Protein AF-A0A0X3WNR4-F1 (afdb_monomer_lite)

Secondary structure (DSSP, 8-state):
-----EEEEETTTSHHHHHHHHHHHHTT-EEEEE-----GGG--HHHHHHHHHSS--------HHHHHHHHHTTT--HHHHHHHHHHHHHHHTTTT-----HHHHHHSSPPPPHHHHHHHHHHHTTPPPP----PPPPP-PPPP-PPPPPPP--

Structure (mmCIF, N/CA/C/O backbone):
data_AF-A0A0X3WNR4-F1
#
_entry.id   AF-A0A0X3WNR4-F1
#
loop_
_atom_site.group_PDB
_atom_site.id
_atom_site.type_symbol
_atom_site.label_atom_id
_atom_site.label_alt_id
_atom_site.label_comp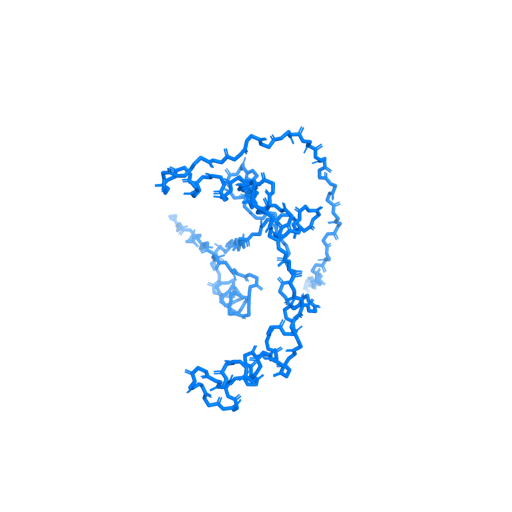_id
_atom_site.label_asym_id
_atom_site.label_entity_id
_atom_site.label_seq_id
_atom_site.pdbx_PDB_ins_code
_atom_site.Cartn_x
_atom_site.Cartn_y
_atom_site.Cartn_z
_atom_site.occupancy
_atom_site.B_iso_or_equiv
_atom_site.auth_seq_id
_atom_site.auth_comp_id
_atom_site.auth_asym_id
_atom_site.auth_atom_id
_atom_site.pdbx_PDB_model_num
ATOM 1 N N . MET A 1 1 ? -38.447 -8.996 17.406 1.00 37.94 1 MET A N 1
ATOM 2 C CA . MET A 1 1 ? -37.490 -7.882 17.219 1.00 37.94 1 MET A CA 1
ATOM 3 C C . MET A 1 1 ? -36.439 -8.343 16.220 1.00 37.94 1 MET A C 1
ATOM 5 O O . MET A 1 1 ? -35.692 -9.253 16.547 1.00 37.94 1 MET A O 1
ATOM 9 N N . SER A 1 2 ? -36.451 -7.822 14.988 1.00 43.12 2 SER A N 1
ATOM 10 C CA . SER A 1 2 ? -35.485 -8.219 13.952 1.00 43.12 2 SER A CA 1
ATOM 11 C C . SER A 1 2 ? -34.132 -7.580 14.262 1.00 43.12 2 SER A C 1
ATOM 13 O O . SER A 1 2 ? -34.012 -6.355 14.296 1.00 43.12 2 SER A O 1
ATOM 15 N N . THR A 1 3 ? -33.124 -8.391 14.565 1.00 46.16 3 THR A N 1
ATOM 16 C CA . THR A 1 3 ? -31.744 -7.935 14.721 1.00 46.16 3 THR A CA 1
ATOM 17 C C . THR A 1 3 ? -31.243 -7.480 13.357 1.00 46.16 3 THR A C 1
ATOM 19 O O . THR A 1 3 ? -30.861 -8.300 12.528 1.00 46.16 3 THR A O 1
ATOM 22 N N . ALA A 1 4 ? -31.255 -6.168 13.107 1.00 57.47 4 ALA A N 1
ATOM 23 C CA . ALA A 1 4 ? -30.674 -5.593 11.900 1.00 57.47 4 ALA A CA 1
ATOM 24 C C . ALA A 1 4 ? -29.223 -6.077 11.763 1.00 57.47 4 ALA A C 1
ATOM 26 O O . ALA A 1 4 ? -28.351 -5.703 12.555 1.00 57.47 4 ALA A O 1
ATOM 27 N N . THR A 1 5 ? -28.978 -6.960 10.794 1.00 70.56 5 THR A N 1
ATOM 28 C CA . THR A 1 5 ? -27.662 -7.540 10.540 1.00 70.56 5 THR A CA 1
ATOM 29 C C . THR A 1 5 ? -26.689 -6.409 10.223 1.00 70.56 5 THR A C 1
ATOM 31 O O . THR A 1 5 ? -26.823 -5.726 9.205 1.00 70.56 5 THR A O 1
ATOM 34 N N . ARG A 1 6 ? -25.727 -6.177 11.124 1.00 79.50 6 ARG A N 1
ATOM 35 C CA . ARG A 1 6 ? -24.659 -5.197 10.911 1.00 79.50 6 ARG A CA 1
ATOM 36 C C . ARG A 1 6 ? -23.524 -5.853 10.144 1.00 79.50 6 ARG A C 1
ATOM 38 O O . ARG A 1 6 ? -22.961 -6.838 10.612 1.00 79.50 6 ARG A O 1
ATOM 45 N N . VAL A 1 7 ? -23.174 -5.287 8.995 1.00 80.50 7 VAL A N 1
ATOM 46 C CA . VAL A 1 7 ? -22.136 -5.815 8.104 1.00 80.50 7 VAL A CA 1
ATOM 47 C C . VAL A 1 7 ? -20.911 -4.905 8.158 1.00 80.50 7 VAL A C 1
ATOM 49 O O . VAL A 1 7 ? -21.003 -3.722 7.836 1.00 80.50 7 VAL A O 1
ATOM 52 N N . LEU A 1 8 ? -19.758 -5.444 8.564 1.00 78.94 8 LEU A N 1
ATOM 53 C CA . LEU A 1 8 ? -18.469 -4.756 8.464 1.00 78.94 8 LEU A CA 1
ATOM 54 C C . LEU A 1 8 ? -17.819 -5.096 7.119 1.00 78.94 8 LEU A C 1
ATOM 56 O O . LEU A 1 8 ? -17.477 -6.247 6.867 1.00 78.94 8 LEU A O 1
ATOM 60 N N . VAL A 1 9 ? -17.605 -4.090 6.279 1.00 77.69 9 VAL A N 1
ATOM 61 C CA . VAL A 1 9 ? -16.875 -4.214 5.017 1.00 77.69 9 VAL A CA 1
ATOM 62 C C . VAL A 1 9 ? -15.450 -3.724 5.235 1.00 77.69 9 VAL A C 1
ATOM 64 O O . VAL A 1 9 ? -15.210 -2.525 5.383 1.00 77.69 9 VAL A O 1
ATOM 67 N N . THR A 1 10 ? -14.489 -4.644 5.251 1.00 74.44 10 THR A N 1
ATOM 68 C CA . THR A 1 10 ? -13.062 -4.307 5.267 1.00 74.44 10 THR A CA 1
ATOM 69 C C . THR A 1 10 ? -12.596 -3.972 3.844 1.00 74.44 10 THR A C 1
ATOM 71 O O . THR A 1 10 ? -12.982 -4.621 2.878 1.00 74.44 10 THR A O 1
ATOM 74 N N . GLY A 1 11 ? -11.828 -2.893 3.681 1.00 67.44 11 GLY A N 1
ATOM 75 C CA . GLY A 1 11 ? -11.502 -2.324 2.370 1.00 67.44 11 GLY A CA 1
ATOM 76 C C . GLY A 1 11 ? -12.698 -1.697 1.642 1.00 67.44 11 GLY A C 1
ATOM 77 O O . GLY A 1 11 ? -12.649 -1.548 0.423 1.00 67.44 11 GLY A O 1
ATOM 78 N N . GLY A 1 12 ? -13.776 -1.321 2.346 1.00 70.12 12 GLY A N 1
ATOM 79 C CA . GLY A 1 12 ? -15.009 -0.806 1.724 1.00 70.12 12 GLY A CA 1
ATOM 80 C C . GLY A 1 12 ? -14.859 0.527 0.975 1.00 70.12 12 GLY A C 1
ATOM 81 O O . GLY A 1 12 ? -15.767 0.921 0.249 1.00 70.12 12 GLY A O 1
ATOM 82 N N . THR A 1 13 ? -13.716 1.206 1.099 1.00 65.50 13 THR A N 1
ATOM 83 C CA . THR A 1 13 ? -13.370 2.376 0.281 1.00 65.50 13 THR A CA 1
ATOM 84 C C . THR A 1 13 ? -12.712 1.999 -1.050 1.00 65.50 13 THR A C 1
ATOM 86 O O . THR A 1 13 ? -12.702 2.824 -1.954 1.00 65.50 13 THR A O 1
ATOM 89 N N . GLY A 1 14 ? -12.209 0.772 -1.228 1.00 64.19 14 GLY A N 1
ATOM 90 C CA . GLY A 1 14 ? -11.558 0.321 -2.464 1.00 64.19 14 GLY A CA 1
ATOM 91 C C . GLY A 1 14 ? -12.516 0.174 -3.655 1.00 64.19 14 GLY A C 1
ATOM 92 O O . GLY A 1 14 ? -13.733 0.308 -3.522 1.00 64.19 14 GLY A O 1
ATOM 93 N N . THR A 1 15 ? -11.980 -0.136 -4.838 1.00 55.72 15 THR A N 1
ATOM 94 C CA . THR A 1 15 ? -12.741 -0.228 -6.105 1.00 55.72 15 THR A CA 1
ATOM 95 C C . THR A 1 15 ? -13.916 -1.206 -6.017 1.00 55.72 15 THR A C 1
ATOM 97 O O . THR A 1 15 ? -15.046 -0.884 -6.393 1.00 55.72 15 THR A O 1
ATOM 100 N N . THR A 1 16 ? -13.671 -2.385 -5.444 1.00 69.31 16 THR A N 1
ATOM 101 C CA . THR A 1 16 ? -14.704 -3.402 -5.203 1.00 69.31 16 THR A CA 1
ATOM 102 C C . THR A 1 16 ? -15.514 -3.084 -3.950 1.00 69.31 16 THR A C 1
ATOM 104 O O . THR A 1 16 ? -16.745 -3.132 -3.973 1.00 69.31 16 THR A O 1
ATOM 107 N N . GLY A 1 17 ? -14.832 -2.693 -2.869 1.00 74.44 17 GLY A N 1
ATOM 108 C CA . GLY A 1 17 ? -15.445 -2.408 -1.575 1.00 74.44 17 GLY A CA 1
ATOM 109 C C . GLY A 1 17 ? -16.538 -1.341 -1.637 1.00 74.44 17 GLY A C 1
ATOM 110 O O . GLY A 1 17 ? -17.583 -1.510 -1.009 1.00 74.44 17 GLY A O 1
ATOM 111 N N . ARG A 1 18 ? -16.364 -0.301 -2.465 1.00 74.50 18 ARG A N 1
ATOM 112 C CA . ARG A 1 18 ? -17.364 0.762 -2.651 1.00 74.50 18 ARG A CA 1
ATOM 113 C C . ARG A 1 18 ? -18.653 0.229 -3.270 1.00 74.50 18 ARG A C 1
ATOM 115 O O . ARG A 1 18 ? -19.741 0.568 -2.811 1.00 74.50 18 ARG A O 1
ATOM 122 N N . ARG A 1 19 ? -18.543 -0.619 -4.298 1.00 82.69 19 ARG A N 1
ATOM 123 C CA . ARG A 1 19 ? -19.703 -1.215 -4.986 1.00 82.69 19 ARG A CA 1
ATOM 124 C C . ARG A 1 19 ? -20.444 -2.192 -4.075 1.00 82.69 19 ARG A C 1
ATOM 126 O O . ARG A 1 19 ? -21.671 -2.203 -4.061 1.00 82.69 19 ARG A O 1
ATOM 133 N N . VAL A 1 20 ? -19.701 -2.981 -3.299 1.00 82.81 20 VAL A N 1
ATOM 134 C CA . VAL A 1 20 ? -20.260 -3.907 -2.302 1.00 82.81 20 VAL A CA 1
ATOM 135 C C . VAL A 1 20 ? -20.983 -3.137 -1.197 1.00 82.81 20 VAL A C 1
ATOM 137 O O . VAL A 1 20 ? -22.134 -3.440 -0.899 1.00 82.81 20 VAL A O 1
ATOM 140 N N . THR A 1 21 ? -20.358 -2.088 -0.658 1.00 83.19 21 THR A N 1
ATOM 141 C CA . THR A 1 21 ? -20.967 -1.204 0.347 1.00 83.19 21 THR A CA 1
ATOM 142 C C . THR A 1 21 ? -22.261 -0.584 -0.175 1.00 83.19 21 THR A C 1
ATOM 144 O O . THR A 1 21 ? -23.286 -0.674 0.493 1.00 83.19 21 THR A O 1
ATOM 147 N N . ALA A 1 22 ? -22.241 -0.012 -1.384 1.00 81.75 22 ALA A N 1
ATOM 148 C CA . ALA A 1 22 ? -23.415 0.620 -1.983 1.00 81.75 22 ALA A CA 1
ATOM 149 C C . ALA A 1 22 ? -24.593 -0.357 -2.133 1.00 81.75 22 ALA A C 1
ATOM 151 O O . ALA A 1 22 ? -25.724 -0.013 -1.804 1.00 81.75 22 ALA A O 1
ATOM 152 N N . ARG A 1 23 ? -24.329 -1.597 -2.568 1.00 89.62 23 ARG A N 1
ATOM 153 C CA . ARG A 1 23 ? -25.367 -2.632 -2.701 1.00 89.62 23 ARG A CA 1
ATOM 154 C C . ARG A 1 23 ? -25.925 -3.088 -1.357 1.00 89.62 23 ARG A C 1
ATOM 156 O O . ARG A 1 23 ? -27.129 -3.265 -1.238 1.00 89.62 23 ARG A O 1
ATOM 163 N N . LEU A 1 24 ? -25.071 -3.256 -0.349 1.00 87.62 24 LEU A N 1
ATOM 164 C CA . LEU A 1 24 ? -25.506 -3.656 0.989 1.00 87.62 24 LEU A CA 1
ATOM 165 C C . LEU A 1 24 ? -26.358 -2.569 1.663 1.00 87.62 24 LEU A C 1
ATOM 167 O O . LEU A 1 24 ? -27.352 -2.893 2.307 1.00 87.62 24 LEU A O 1
ATOM 171 N N . VAL A 1 25 ? -26.009 -1.293 1.469 1.00 82.81 25 VAL A N 1
ATOM 172 C CA . VAL A 1 25 ? -26.823 -0.159 1.935 1.00 82.81 25 VAL A CA 1
ATOM 173 C C . VAL A 1 25 ? -28.166 -0.120 1.204 1.00 82.81 25 VAL A C 1
ATOM 175 O O . VAL A 1 25 ? -29.200 -0.008 1.854 1.00 82.81 25 VAL A O 1
ATOM 178 N N . ALA A 1 26 ? -28.173 -0.278 -0.125 1.00 87.00 26 ALA A N 1
ATOM 179 C CA . ALA A 1 26 ? -29.408 -0.312 -0.915 1.00 87.00 26 ALA A CA 1
ATOM 180 C C . ALA A 1 26 ? -30.339 -1.476 -0.525 1.00 87.00 26 ALA A C 1
ATOM 182 O O . ALA A 1 26 ? -31.554 -1.352 -0.623 1.00 87.00 26 ALA A O 1
ATOM 183 N N . ALA A 1 27 ? -29.779 -2.587 -0.040 1.00 85.38 27 ALA A N 1
ATOM 184 C CA . ALA A 1 27 ? -30.528 -3.728 0.483 1.00 85.38 27 ALA A CA 1
ATOM 185 C C . ALA A 1 27 ? -31.024 -3.542 1.936 1.00 85.38 27 ALA A C 1
ATOM 187 O O . ALA A 1 27 ? -31.594 -4.466 2.511 1.00 85.38 27 ALA A O 1
ATOM 188 N N . GLY A 1 28 ? -30.807 -2.373 2.551 1.00 85.31 28 GLY A N 1
ATOM 189 C CA . GLY A 1 28 ? -31.280 -2.059 3.903 1.00 85.31 28 GLY A CA 1
ATOM 190 C C . GLY A 1 28 ? -30.419 -2.631 5.034 1.00 85.31 28 GLY A C 1
ATOM 191 O O . GLY A 1 28 ? -30.844 -2.637 6.190 1.00 85.31 28 GLY A O 1
ATOM 192 N N . HIS A 1 29 ? -29.205 -3.109 4.742 1.00 85.00 29 HIS A N 1
ATOM 193 C CA . HIS A 1 29 ? -28.290 -3.569 5.783 1.00 85.00 29 HIS A CA 1
ATOM 194 C C . HIS A 1 29 ? -27.584 -2.397 6.468 1.00 85.00 29 HIS A C 1
ATOM 196 O O . HIS A 1 29 ? -27.176 -1.420 5.840 1.00 85.00 29 HIS A O 1
ATOM 202 N N . ALA A 1 30 ? -27.356 -2.529 7.773 1.00 82.44 30 ALA A N 1
ATOM 203 C CA . ALA A 1 30 ? -26.546 -1.580 8.522 1.00 82.44 30 ALA A CA 1
ATOM 204 C C . ALA A 1 30 ? -25.056 -1.833 8.229 1.00 82.44 30 ALA A C 1
ATOM 206 O O . ALA A 1 30 ? -24.430 -2.700 8.840 1.00 82.44 30 ALA A O 1
ATOM 207 N N . VAL A 1 31 ? -24.482 -1.094 7.278 1.00 81.69 31 VAL A N 1
ATOM 208 C CA . VAL A 1 31 ? -23.096 -1.291 6.827 1.00 81.69 31 VAL A CA 1
ATOM 209 C C . VAL A 1 31 ? -22.125 -0.366 7.556 1.00 81.69 31 VAL A C 1
ATOM 211 O O . VAL A 1 31 ? -22.380 0.824 7.724 1.00 81.69 31 VAL A O 1
ATOM 214 N N . ARG A 1 32 ? -20.964 -0.898 7.944 1.00 75.75 32 ARG A N 1
ATOM 215 C CA . ARG A 1 32 ? -19.804 -0.121 8.395 1.00 75.75 32 ARG A CA 1
ATOM 216 C C . ARG A 1 32 ? -18.603 -0.445 7.516 1.00 75.75 32 ARG A C 1
ATOM 218 O O . ARG A 1 32 ? -18.318 -1.612 7.288 1.00 75.75 32 ARG A O 1
ATOM 225 N N . VAL A 1 33 ? -17.886 0.567 7.041 1.00 70.94 33 VAL A N 1
ATOM 226 C CA . VAL A 1 33 ? -16.734 0.400 6.139 1.00 70.94 33 VAL A CA 1
ATOM 227 C C . VAL A 1 33 ? -15.437 0.649 6.889 1.00 70.94 33 VAL A C 1
ATOM 229 O O . VAL A 1 33 ? -15.185 1.782 7.254 1.00 70.94 33 VAL A O 1
ATOM 232 N N . ALA A 1 34 ? -14.586 -0.354 7.078 1.00 62.50 34 ALA A N 1
ATOM 233 C CA . ALA A 1 34 ? -13.238 -0.155 7.612 1.00 62.50 34 ALA A CA 1
ATOM 234 C C . ALA A 1 34 ? -12.202 -0.222 6.485 1.00 62.50 34 ALA A C 1
ATOM 236 O O . ALA A 1 34 ? -12.253 -1.137 5.671 1.00 62.50 34 ALA A O 1
ATOM 237 N N . SER A 1 35 ? -11.227 0.683 6.446 1.00 62.00 35 SER A N 1
ATOM 238 C CA . SER A 1 35 ? -10.012 0.532 5.631 1.00 62.00 35 SER A CA 1
ATOM 239 C C . SER A 1 35 ? -8.797 0.331 6.545 1.00 62.00 35 SER A C 1
ATOM 241 O O . SER A 1 35 ? -8.831 0.693 7.722 1.00 62.00 35 SER A O 1
ATOM 243 N N . ARG A 1 36 ? -7.734 -0.305 6.038 1.00 55.72 36 ARG A N 1
ATOM 244 C CA . ARG A 1 36 ? -6.448 -0.388 6.746 1.00 55.72 36 ARG A CA 1
ATOM 245 C C . ARG A 1 36 ? -5.590 0.768 6.253 1.00 55.72 36 ARG A C 1
ATOM 247 O O . ARG A 1 36 ? -5.153 0.682 5.116 1.00 55.72 36 ARG A O 1
ATOM 254 N N . HIS A 1 37 ? -5.368 1.798 7.064 1.00 59.28 37 HIS A N 1
ATOM 255 C CA . HIS A 1 37 ? -4.427 2.867 6.723 1.00 59.28 37 HIS A CA 1
ATOM 256 C C . HIS A 1 37 ? -3.610 3.289 7.948 1.00 59.28 37 HIS A C 1
ATOM 258 O O . HIS A 1 37 ? -4.195 3.502 9.015 1.00 59.28 37 HIS A O 1
ATOM 264 N N . PRO A 1 38 ? -2.280 3.375 7.811 1.00 47.31 38 PRO A N 1
ATOM 265 C CA . PRO A 1 38 ? -1.439 4.204 8.656 1.00 47.31 38 PRO A CA 1
ATOM 266 C C . PRO A 1 38 ? -1.496 5.674 8.154 1.00 47.31 38 PRO A C 1
ATOM 268 O O . PRO A 1 38 ? -2.037 5.946 7.083 1.00 47.31 38 PRO A O 1
ATOM 271 N N . ASP A 1 39 ? -1.106 6.626 8.997 1.00 45.50 39 ASP A N 1
ATOM 272 C CA . ASP A 1 39 ? -1.313 8.070 8.804 1.00 45.50 39 ASP A CA 1
ATOM 273 C C . ASP A 1 39 ? -0.380 8.641 7.708 1.00 45.50 39 ASP A C 1
ATOM 275 O O . ASP A 1 39 ? 0.841 8.551 7.866 1.00 45.50 39 ASP A O 1
ATOM 279 N N . PRO A 1 40 ? -0.895 9.283 6.634 1.00 48.50 40 PRO A N 1
ATOM 280 C CA . PRO A 1 40 ? -0.053 9.829 5.565 1.00 48.50 40 PRO A CA 1
ATOM 281 C C . PRO A 1 40 ? 0.919 10.913 6.053 1.00 48.50 40 PRO A C 1
ATOM 283 O O . PRO A 1 40 ? 1.953 11.129 5.423 1.00 48.50 40 PRO A O 1
ATOM 286 N N . ALA A 1 41 ? 0.650 11.563 7.193 1.00 45.25 41 ALA A N 1
ATOM 287 C CA . ALA A 1 41 ? 1.542 12.579 7.745 1.00 45.25 41 ALA A CA 1
ATOM 288 C C . ALA A 1 41 ? 2.861 12.004 8.310 1.00 45.25 41 ALA A C 1
ATOM 290 O O . ALA A 1 41 ? 3.772 12.774 8.616 1.00 45.25 41 ALA A O 1
ATOM 291 N N . VAL A 1 42 ? 2.988 10.673 8.459 1.00 48.41 42 VAL A N 1
ATOM 292 C CA . VAL A 1 42 ? 4.154 10.017 9.095 1.00 48.41 42 VAL A CA 1
ATOM 293 C C . VAL A 1 42 ? 4.707 8.820 8.295 1.00 48.41 42 VAL A C 1
ATOM 295 O O . VAL A 1 42 ? 5.526 8.064 8.814 1.00 48.41 42 VAL A O 1
ATOM 298 N N . ASP A 1 43 ? 4.352 8.632 7.022 1.00 54.50 43 ASP A N 1
ATOM 299 C CA . ASP A 1 43 ? 4.672 7.376 6.320 1.00 54.50 43 ASP A CA 1
ATOM 300 C C . ASP A 1 43 ? 5.506 7.527 5.039 1.00 54.50 43 ASP A C 1
ATOM 302 O O . ASP A 1 43 ? 5.146 7.053 3.963 1.00 54.50 43 ASP A O 1
ATOM 306 N N . ASP A 1 44 ? 6.734 8.033 5.188 1.00 76.50 44 ASP A N 1
ATOM 307 C CA . ASP A 1 44 ? 7.823 7.470 4.383 1.00 76.50 44 ASP A CA 1
ATOM 308 C C . ASP A 1 44 ? 8.111 6.052 4.916 1.00 76.50 44 ASP A C 1
ATOM 310 O O . ASP A 1 44 ? 8.761 5.855 5.951 1.00 76.50 44 ASP A O 1
ATOM 314 N N . VAL A 1 45 ? 7.588 5.044 4.211 1.00 81.50 45 VAL A N 1
ATOM 315 C CA . VAL A 1 45 ? 7.770 3.617 4.523 1.00 81.50 45 VAL A CA 1
ATOM 316 C C . VAL A 1 45 ? 9.252 3.267 4.671 1.00 81.50 45 VAL A C 1
ATOM 318 O O . VAL A 1 45 ? 9.612 2.527 5.587 1.00 81.50 45 VAL A O 1
ATOM 321 N N . ALA A 1 46 ? 10.127 3.805 3.818 1.00 83.06 46 ALA A N 1
ATOM 322 C CA . ALA A 1 46 ? 11.557 3.521 3.867 1.00 83.06 46 ALA A CA 1
ATOM 323 C C . ALA A 1 46 ? 12.215 4.161 5.098 1.00 83.06 46 ALA A C 1
ATOM 325 O O . ALA A 1 46 ? 13.019 3.507 5.771 1.00 83.06 46 ALA A O 1
ATOM 326 N N . ALA A 1 47 ? 11.831 5.388 5.457 1.00 84.12 47 ALA A N 1
ATOM 327 C CA . ALA A 1 47 ? 12.292 6.031 6.687 1.00 84.12 47 ALA A CA 1
ATOM 328 C C . ALA A 1 47 ? 11.808 5.280 7.940 1.00 84.12 47 ALA A C 1
ATOM 330 O O . ALA A 1 47 ? 12.592 5.020 8.857 1.00 84.12 47 ALA A O 1
ATOM 331 N N . THR A 1 48 ? 10.541 4.856 7.971 1.00 86.75 48 THR A N 1
ATOM 332 C CA . THR A 1 48 ? 9.987 4.074 9.085 1.00 86.75 48 THR A CA 1
ATOM 333 C C . THR A 1 48 ? 10.658 2.711 9.210 1.00 86.75 48 THR A C 1
ATOM 335 O O . THR A 1 48 ? 11.038 2.326 10.317 1.00 86.75 48 THR A O 1
ATOM 338 N N . LEU A 1 49 ? 10.873 1.996 8.104 1.00 85.50 49 LEU A N 1
ATOM 339 C CA . LEU A 1 49 ? 11.631 0.745 8.117 1.00 85.50 49 LEU A CA 1
ATOM 340 C C . LEU A 1 49 ? 13.065 0.975 8.591 1.00 85.50 49 LEU A C 1
ATOM 342 O O . LEU A 1 49 ? 13.539 0.217 9.434 1.00 85.50 49 LEU A O 1
ATOM 346 N N . THR A 1 50 ? 13.728 2.038 8.130 1.00 87.00 50 THR A N 1
ATOM 347 C CA . THR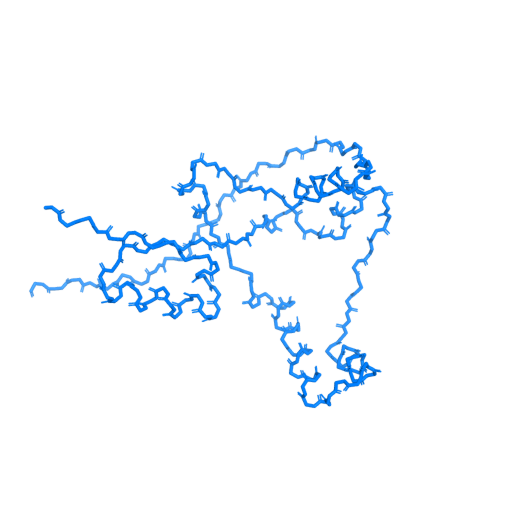 A 1 50 ? 15.086 2.387 8.571 1.00 87.00 50 THR A CA 1
ATOM 348 C C . THR A 1 50 ? 15.147 2.589 10.076 1.00 87.00 50 THR A C 1
ATOM 350 O O . THR A 1 50 ? 15.969 1.979 10.755 1.00 87.00 50 THR A O 1
ATOM 353 N N . ARG A 1 51 ? 14.217 3.374 10.620 1.00 85.94 51 ARG A N 1
ATOM 354 C CA . ARG A 1 51 ? 14.124 3.648 12.054 1.00 85.94 51 ARG A CA 1
ATOM 355 C C . ARG A 1 51 ? 13.830 2.395 12.879 1.00 85.94 51 ARG A C 1
ATOM 357 O O . ARG A 1 51 ? 14.443 2.203 13.920 1.00 85.94 51 ARG A O 1
ATOM 364 N N . VAL A 1 52 ? 12.887 1.558 12.445 1.00 87.50 52 VAL A N 1
ATOM 365 C CA . VAL A 1 52 ? 12.450 0.383 13.223 1.00 87.50 52 VAL A CA 1
ATOM 366 C C . VAL A 1 52 ? 13.453 -0.771 13.130 1.00 87.50 52 VAL A C 1
ATOM 368 O O . VAL A 1 52 ? 13.641 -1.502 14.101 1.00 87.50 52 VAL A O 1
ATOM 371 N N . THR A 1 53 ? 14.109 -0.946 11.981 1.00 87.38 53 THR A N 1
ATOM 372 C CA . THR A 1 53 ? 15.058 -2.051 11.752 1.00 87.38 53 THR A CA 1
ATOM 373 C C . THR A 1 53 ? 16.509 -1.688 12.069 1.00 87.38 53 THR A C 1
ATOM 375 O O . THR A 1 53 ? 17.331 -2.586 12.225 1.00 87.38 53 THR A O 1
ATOM 378 N N . GLY A 1 54 ? 16.852 -0.396 12.109 1.00 87.00 54 GLY A N 1
ATOM 379 C CA . GLY A 1 54 ? 18.237 0.083 12.173 1.00 87.00 54 GLY A CA 1
ATOM 380 C C . GLY A 1 54 ? 19.037 -0.129 10.878 1.00 87.00 54 GLY A C 1
ATOM 381 O O . GLY A 1 54 ? 20.233 0.149 10.845 1.00 87.00 54 GLY A O 1
ATOM 382 N N . ARG A 1 55 ? 18.411 -0.631 9.805 1.00 87.94 55 ARG A N 1
ATOM 383 C CA . ARG A 1 55 ? 19.045 -0.847 8.497 1.00 87.94 55 ARG A CA 1
ATOM 384 C C . ARG A 1 55 ? 18.593 0.226 7.524 1.00 87.94 55 ARG A C 1
ATOM 386 O O . ARG A 1 55 ? 17.398 0.412 7.347 1.00 87.94 55 ARG A O 1
ATOM 393 N N . THR A 1 56 ? 19.525 0.877 6.839 1.00 89.75 56 THR A N 1
ATOM 394 C CA . THR A 1 56 ? 19.184 1.881 5.823 1.00 89.75 56 THR A CA 1
ATOM 395 C C . THR A 1 56 ? 18.373 1.257 4.687 1.00 89.75 56 THR A C 1
ATOM 397 O O . THR A 1 56 ? 18.896 0.467 3.901 1.00 89.75 56 THR A O 1
ATOM 400 N N . VAL A 1 57 ? 17.106 1.653 4.575 1.00 86.56 57 VAL A N 1
ATOM 401 C CA . VAL A 1 57 ? 16.207 1.320 3.467 1.00 86.56 57 VAL A CA 1
ATOM 402 C C . VAL A 1 57 ? 16.020 2.570 2.615 1.00 86.56 57 VAL A C 1
ATOM 404 O O . VAL A 1 57 ? 15.781 3.655 3.140 1.00 86.56 57 VAL A O 1
ATOM 407 N N . ARG A 1 58 ? 16.138 2.435 1.290 1.00 84.25 58 ARG A N 1
ATOM 408 C CA . ARG A 1 58 ? 15.921 3.537 0.343 1.00 84.25 58 ARG A CA 1
ATOM 409 C C . ARG A 1 58 ? 14.786 3.197 -0.605 1.00 84.25 58 ARG A C 1
ATOM 411 O O . ARG A 1 58 ? 14.814 2.146 -1.243 1.00 84.25 58 ARG A O 1
ATOM 418 N N . HIS A 1 59 ? 13.828 4.107 -0.728 1.00 81.62 59 HIS A N 1
ATOM 419 C CA . HIS A 1 59 ? 12.849 4.052 -1.801 1.00 81.62 59 HIS A CA 1
ATOM 420 C C . HIS A 1 59 ? 13.500 4.543 -3.100 1.00 81.62 59 HIS A C 1
ATOM 422 O O . HIS A 1 59 ? 14.075 5.630 -3.140 1.00 81.62 59 HIS A O 1
ATOM 428 N N . ARG A 1 60 ? 13.435 3.734 -4.161 1.00 84.06 60 ARG A N 1
ATOM 429 C CA . ARG A 1 60 ? 13.872 4.119 -5.505 1.00 84.06 60 ARG A CA 1
ATOM 430 C C . ARG A 1 60 ? 12.647 4.137 -6.403 1.00 84.06 60 ARG A C 1
ATOM 432 O O . ARG A 1 60 ? 12.076 3.081 -6.654 1.00 84.06 60 ARG A O 1
ATOM 439 N N . ALA A 1 61 ? 12.286 5.319 -6.896 1.00 79.38 61 ALA A N 1
ATOM 440 C CA . ALA A 1 61 ? 11.242 5.444 -7.901 1.00 79.38 61 ALA A CA 1
ATOM 441 C C . ALA A 1 61 ? 11.654 4.682 -9.171 1.00 79.38 61 ALA A C 1
ATOM 443 O O . ALA A 1 61 ? 12.795 4.787 -9.634 1.00 79.38 61 ALA A O 1
ATOM 444 N N . VAL A 1 62 ? 10.728 3.892 -9.702 1.00 84.81 62 VAL A N 1
ATOM 445 C CA . VAL A 1 62 ? 10.880 3.127 -10.942 1.00 84.81 62 VAL A CA 1
ATOM 446 C C . VAL A 1 62 ? 9.847 3.673 -11.918 1.00 84.81 62 VAL A C 1
ATOM 448 O O . VAL A 1 62 ? 8.700 3.877 -11.528 1.00 84.81 62 VAL A O 1
ATOM 451 N N . SER A 1 63 ? 10.246 3.951 -13.160 1.00 89.88 63 SER A N 1
ATOM 452 C CA . SER A 1 63 ? 9.296 4.381 -14.190 1.00 89.88 63 SER A CA 1
ATOM 453 C C . SER A 1 63 ? 8.352 3.237 -14.564 1.00 89.88 63 SER A C 1
ATOM 455 O O . SER A 1 63 ? 8.707 2.064 -14.421 1.00 89.88 63 SER A O 1
ATOM 457 N N . ARG A 1 64 ? 7.172 3.563 -15.102 1.00 91.25 64 ARG A N 1
ATOM 458 C CA . ARG A 1 64 ? 6.233 2.568 -15.640 1.00 91.25 64 ARG A CA 1
ATOM 459 C C . ARG A 1 64 ? 6.912 1.616 -16.628 1.00 91.25 64 ARG A C 1
ATOM 461 O O . ARG A 1 64 ? 6.776 0.405 -16.507 1.00 91.25 64 ARG A O 1
ATOM 468 N N . GLU A 1 65 ? 7.698 2.159 -17.553 1.00 94.75 65 GLU A N 1
ATOM 469 C CA . GLU A 1 65 ? 8.467 1.380 -18.529 1.00 94.75 65 GLU A CA 1
ATOM 470 C C . GLU A 1 65 ? 9.461 0.421 -17.859 1.00 94.75 65 GLU A C 1
ATOM 472 O O . GLU A 1 65 ? 9.417 -0.779 -18.108 1.00 94.75 65 GLU A O 1
ATOM 477 N N . ALA A 1 66 ? 10.285 0.906 -16.927 1.00 93.44 66 ALA A N 1
ATOM 478 C CA . ALA A 1 66 ? 11.244 0.049 -16.235 1.00 93.44 66 ALA A CA 1
ATOM 479 C C . ALA A 1 66 ? 10.558 -1.026 -15.369 1.00 93.44 66 ALA A C 1
ATOM 481 O O . ALA A 1 66 ? 11.100 -2.118 -15.184 1.00 93.44 66 ALA A O 1
ATOM 482 N N . MET A 1 67 ? 9.367 -0.737 -14.829 1.00 91.81 67 MET A N 1
ATOM 483 C CA . MET A 1 67 ? 8.562 -1.723 -14.110 1.00 91.81 67 MET A CA 1
ATOM 484 C C . MET A 1 67 ? 8.009 -2.787 -15.061 1.00 91.81 67 MET A C 1
ATOM 486 O O . MET A 1 67 ? 8.168 -3.974 -14.779 1.00 91.81 67 MET A O 1
ATOM 490 N N . ARG A 1 68 ? 7.419 -2.375 -16.191 1.00 97.12 68 ARG A N 1
ATOM 491 C CA . ARG A 1 68 ? 6.939 -3.276 -17.247 1.00 97.12 68 ARG A CA 1
ATOM 492 C C . ARG A 1 68 ? 8.057 -4.211 -17.689 1.00 97.12 68 ARG A C 1
ATOM 494 O O . ARG A 1 68 ? 7.881 -5.421 -17.630 1.00 97.12 68 ARG A O 1
ATOM 501 N N . ASP A 1 69 ? 9.218 -3.670 -18.045 1.00 97.12 69 ASP A N 1
ATOM 502 C CA . ASP A 1 69 ? 10.351 -4.458 -18.535 1.00 97.12 69 ASP A CA 1
ATOM 503 C C . ASP A 1 69 ? 10.823 -5.479 -17.487 1.00 97.12 69 ASP A C 1
ATOM 505 O O . ASP A 1 69 ? 11.099 -6.638 -17.808 1.00 97.12 69 ASP A O 1
ATOM 509 N N . ARG A 1 70 ? 10.844 -5.087 -16.205 1.00 95.00 70 ARG A N 1
ATOM 510 C CA . ARG A 1 70 ? 11.201 -5.983 -15.099 1.00 95.00 70 ARG A CA 1
ATOM 511 C C . ARG A 1 70 ? 10.180 -7.102 -14.887 1.00 95.00 70 ARG A C 1
ATOM 513 O O . ARG A 1 70 ? 10.584 -8.216 -14.574 1.00 95.00 70 ARG A O 1
ATOM 520 N N . LEU A 1 71 ? 8.888 -6.822 -15.041 1.00 94.44 71 LEU A N 1
ATOM 521 C CA . LEU A 1 71 ? 7.826 -7.828 -14.949 1.00 94.44 71 LEU A CA 1
ATOM 522 C C . LEU A 1 71 ? 7.851 -8.773 -16.157 1.00 94.44 71 LEU A C 1
ATOM 524 O O . LEU A 1 71 ? 7.734 -9.985 -15.997 1.00 94.44 71 LEU A O 1
ATOM 528 N N . THR A 1 72 ? 8.079 -8.252 -17.361 1.00 97.31 72 THR A N 1
ATOM 529 C CA . THR A 1 72 ? 8.255 -9.080 -18.560 1.00 97.31 72 THR A CA 1
ATOM 530 C C . THR A 1 72 ? 9.451 -10.021 -18.402 1.00 97.31 72 THR A C 1
ATOM 532 O O . THR A 1 72 ? 9.359 -11.203 -18.730 1.00 97.31 72 THR A O 1
ATOM 535 N N . ALA A 1 73 ? 10.552 -9.545 -17.810 1.00 96.19 73 ALA A N 1
ATOM 536 C CA . ALA A 1 73 ? 11.739 -10.359 -17.552 1.00 96.19 73 ALA A CA 1
ATOM 537 C C . ALA A 1 73 ? 11.497 -11.540 -16.588 1.00 96.19 73 ALA A C 1
ATOM 539 O O . ALA A 1 73 ? 12.277 -12.492 -16.599 1.00 96.19 73 ALA A O 1
ATOM 540 N N . THR A 1 74 ? 10.427 -11.530 -15.780 1.00 94.94 74 THR A N 1
ATOM 541 C CA . THR A 1 74 ? 10.036 -12.682 -14.944 1.00 94.94 74 THR A CA 1
ATOM 542 C C . THR A 1 74 ? 9.077 -13.648 -15.648 1.00 94.94 74 THR A C 1
ATOM 544 O O . THR A 1 74 ? 8.631 -14.618 -15.034 1.00 94.94 74 THR A O 1
ATOM 547 N N . GLY A 1 75 ? 8.779 -13.418 -16.931 1.00 95.44 75 GLY A N 1
ATOM 548 C CA . GLY A 1 75 ? 7.927 -14.270 -17.761 1.00 95.44 75 GLY A CA 1
ATOM 549 C C . GLY A 1 75 ? 6.470 -13.816 -17.859 1.00 95.44 75 GLY A C 1
ATOM 550 O O . GLY A 1 75 ? 5.644 -14.564 -18.383 1.00 95.44 75 GLY A O 1
ATOM 551 N N . LEU A 1 76 ? 6.122 -12.618 -17.371 1.00 96.25 76 LEU A N 1
ATOM 552 C CA . LEU A 1 76 ? 4.778 -12.075 -17.578 1.00 96.25 76 LEU A CA 1
ATOM 553 C C . LEU A 1 76 ? 4.602 -11.620 -19.039 1.00 96.25 76 LEU A C 1
ATOM 555 O O . LEU A 1 76 ? 5.495 -10.975 -19.589 1.00 96.25 76 LEU A O 1
ATOM 559 N N . PRO A 1 77 ? 3.440 -11.879 -19.667 1.00 97.56 77 PRO A N 1
ATOM 560 C CA . PRO A 1 77 ? 3.117 -11.300 -20.966 1.00 97.56 77 PRO A CA 1
ATOM 561 C C . PRO A 1 77 ? 3.126 -9.769 -20.914 1.00 97.56 77 PRO A C 1
ATOM 563 O O . PRO A 1 77 ? 2.541 -9.176 -20.005 1.00 97.56 77 PRO A O 1
ATOM 566 N N . GLU A 1 78 ? 3.721 -9.134 -21.923 1.00 96.56 78 GLU A N 1
ATOM 567 C CA . GLU A 1 78 ? 3.901 -7.677 -21.987 1.00 96.56 78 GLU A CA 1
ATOM 568 C C . GLU A 1 78 ? 2.606 -6.873 -21.756 1.00 96.56 78 GLU A C 1
ATOM 570 O O . GLU A 1 78 ? 2.640 -5.959 -20.930 1.00 96.56 78 GLU A O 1
ATOM 575 N N . PRO A 1 79 ? 1.440 -7.216 -22.351 1.00 96.56 79 PRO A N 1
ATOM 576 C CA . PRO A 1 79 ? 0.209 -6.462 -22.097 1.00 96.56 79 PRO A CA 1
ATOM 577 C C . PRO A 1 79 ? -0.225 -6.500 -20.629 1.00 96.56 79 PRO A C 1
ATOM 579 O O . PRO A 1 79 ? -0.817 -5.553 -20.114 1.00 96.56 79 PRO A O 1
ATOM 582 N N . PHE A 1 80 ? 0.065 -7.605 -19.941 1.00 96.31 80 PHE A N 1
ATOM 583 C CA . PHE A 1 80 ? -0.269 -7.762 -18.533 1.00 96.31 80 PHE A CA 1
ATOM 584 C C . PHE A 1 80 ? 0.741 -7.042 -17.632 1.00 96.31 80 PHE A C 1
ATOM 586 O O . PHE A 1 80 ? 0.346 -6.399 -16.663 1.00 96.31 80 PHE A O 1
ATOM 593 N N . ALA A 1 81 ? 2.029 -7.086 -17.979 1.00 97.25 81 ALA A N 1
ATOM 594 C CA . ALA A 1 81 ? 3.068 -6.307 -17.312 1.00 97.25 81 ALA A CA 1
ATOM 595 C C . ALA A 1 81 ? 2.809 -4.794 -17.416 1.00 97.25 81 ALA A C 1
ATOM 597 O O . ALA A 1 81 ? 2.942 -4.078 -16.425 1.00 97.25 81 ALA A O 1
ATOM 598 N N . ASP A 1 82 ? 2.390 -4.314 -18.589 1.00 96.94 82 ASP A N 1
ATOM 599 C CA . ASP A 1 82 ? 2.076 -2.903 -18.820 1.00 96.94 82 ASP A CA 1
ATOM 600 C C . ASP A 1 82 ? 0.840 -2.442 -18.034 1.00 96.94 82 ASP A C 1
ATOM 602 O O . ASP A 1 82 ? 0.854 -1.364 -17.432 1.00 96.94 82 ASP A O 1
ATOM 606 N N . LEU A 1 83 ? -0.195 -3.290 -17.956 1.00 96.44 83 LEU A N 1
ATOM 607 C CA . LEU A 1 83 ? -1.361 -3.054 -17.103 1.00 96.44 83 LEU A CA 1
ATOM 608 C C . LEU A 1 83 ? -0.956 -2.885 -15.631 1.00 96.44 83 LEU A C 1
ATOM 610 O O . LEU A 1 83 ? -1.370 -1.919 -14.991 1.00 96.44 83 LEU A O 1
ATOM 614 N N . LEU A 1 84 ? -0.147 -3.805 -15.095 1.00 93.94 84 LEU A N 1
ATOM 615 C CA . LEU A 1 84 ? 0.316 -3.746 -13.704 1.00 93.94 84 LEU A CA 1
ATOM 616 C C . LEU A 1 84 ? 1.176 -2.504 -13.444 1.00 93.94 84 LEU A C 1
ATOM 618 O O . LEU A 1 84 ? 0.965 -1.807 -12.455 1.00 93.94 84 LEU A O 1
ATOM 622 N N . ALA A 1 85 ? 2.093 -2.181 -14.357 1.00 93.62 85 ALA A N 1
ATOM 623 C CA . ALA A 1 85 ? 2.930 -0.993 -14.243 1.00 93.62 85 ALA A CA 1
ATOM 624 C C . ALA A 1 85 ? 2.108 0.311 -14.288 1.00 93.62 85 ALA A C 1
ATOM 626 O O . ALA A 1 85 ? 2.419 1.261 -13.570 1.00 93.62 85 ALA A O 1
ATOM 627 N N . GLY A 1 86 ? 1.038 0.358 -15.089 1.00 91.44 86 GLY A N 1
ATOM 628 C CA . GLY A 1 86 ? 0.102 1.485 -15.110 1.00 91.44 86 GLY A C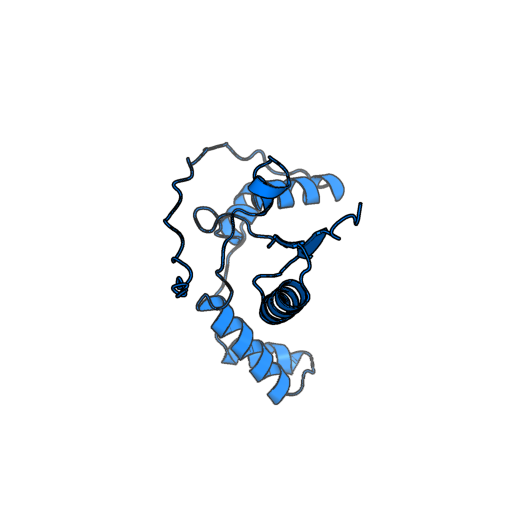A 1
ATOM 629 C C . GLY A 1 86 ? -0.704 1.627 -13.814 1.00 91.44 86 GLY A C 1
ATOM 630 O O . GLY A 1 86 ? -0.976 2.744 -13.376 1.00 91.44 86 GLY A O 1
ATOM 631 N N . MET A 1 87 ? -1.056 0.514 -13.160 1.00 90.62 87 MET A N 1
ATOM 632 C CA . MET A 1 87 ? -1.696 0.548 -11.840 1.00 90.62 87 MET A CA 1
ATOM 633 C C . MET A 1 87 ? -0.755 1.112 -10.770 1.00 90.62 87 MET A C 1
ATOM 635 O O . MET A 1 87 ? -1.179 1.971 -10.001 1.00 90.62 87 MET A O 1
ATOM 639 N N . ASP A 1 88 ? 0.513 0.690 -10.752 1.00 84.06 88 ASP A N 1
ATOM 640 C CA . ASP A 1 88 ? 1.521 1.221 -9.823 1.00 84.06 88 ASP A CA 1
ATOM 641 C C . ASP A 1 88 ? 1.744 2.729 -10.016 1.00 84.06 88 ASP A C 1
ATOM 643 O O . ASP A 1 88 ? 1.824 3.475 -9.039 1.00 84.06 88 ASP A O 1
ATOM 647 N N . GLU A 1 89 ? 1.789 3.205 -11.264 1.00 86.75 89 GLU A N 1
ATOM 648 C CA . GLU A 1 89 ? 1.890 4.636 -11.575 1.00 86.75 89 GLU A CA 1
ATOM 649 C C . GLU A 1 89 ? 0.667 5.418 -11.069 1.00 86.75 89 GLU A C 1
ATOM 651 O O . GLU A 1 89 ? 0.811 6.472 -10.445 1.00 86.75 89 GLU A O 1
ATOM 656 N N . ALA A 1 90 ? -0.542 4.879 -11.256 1.00 81.06 90 ALA A N 1
ATOM 657 C CA . ALA A 1 90 ? -1.763 5.491 -10.736 1.00 81.06 90 ALA A CA 1
ATOM 658 C C . ALA A 1 90 ? -1.782 5.534 -9.197 1.00 81.06 90 ALA A C 1
ATOM 660 O O . ALA A 1 90 ? -2.194 6.538 -8.609 1.00 81.06 90 ALA A O 1
ATOM 661 N N . ILE A 1 91 ? -1.314 4.472 -8.533 1.00 81.38 91 ILE A N 1
ATOM 662 C CA . ILE A 1 91 ? -1.182 4.411 -7.071 1.00 81.38 91 ILE A CA 1
ATOM 663 C C . ILE A 1 91 ? -0.173 5.452 -6.582 1.00 81.38 91 ILE A C 1
ATOM 665 O O . ILE A 1 91 ? -0.478 6.188 -5.645 1.00 81.38 91 ILE A O 1
ATOM 669 N N . ALA A 1 92 ? 0.985 5.570 -7.240 1.00 78.19 92 ALA A N 1
ATOM 670 C CA . ALA A 1 92 ? 1.982 6.596 -6.935 1.00 78.19 92 ALA A CA 1
ATOM 671 C C . ALA A 1 92 ? 1.423 8.021 -7.110 1.00 78.19 92 ALA A C 1
ATOM 673 O O . ALA A 1 92 ? 1.804 8.928 -6.373 1.00 78.19 92 ALA A O 1
ATOM 674 N N . GLY A 1 93 ? 0.479 8.204 -8.038 1.00 79.38 93 GLY A N 1
ATOM 675 C CA . GLY A 1 93 ? -0.298 9.432 -8.220 1.00 79.38 93 GLY A CA 1
ATOM 676 C C . GLY A 1 93 ? -1.442 9.641 -7.217 1.00 79.38 93 GLY A C 1
ATOM 677 O O . GLY A 1 93 ? -2.221 10.577 -7.380 1.00 79.38 93 GLY A O 1
ATOM 678 N N . GLY A 1 94 ? -1.581 8.787 -6.198 1.00 76.75 94 GLY A N 1
ATOM 679 C CA . GLY A 1 94 ? -2.579 8.933 -5.136 1.00 76.75 94 GLY A CA 1
ATOM 680 C C . GLY A 1 94 ? -3.941 8.299 -5.429 1.00 76.75 94 GLY A C 1
ATOM 681 O O . GLY A 1 94 ? -4.884 8.522 -4.671 1.00 76.75 94 GLY A O 1
ATOM 682 N N . ALA A 1 95 ? -4.085 7.470 -6.473 1.00 73.31 95 ALA A N 1
ATOM 683 C CA . ALA A 1 95 ? -5.363 6.809 -6.789 1.00 73.31 95 ALA A CA 1
ATOM 684 C C . ALA A 1 95 ? -5.930 5.964 -5.623 1.00 73.31 95 ALA A C 1
ATOM 686 O O . ALA A 1 95 ? -7.140 5.707 -5.550 1.00 73.31 95 ALA A O 1
ATOM 687 N N . GLU A 1 96 ? -5.069 5.551 -4.689 1.00 71.94 96 GLU A N 1
ATOM 688 C CA . GLU A 1 96 ? -5.437 4.791 -3.493 1.00 71.94 96 GLU A CA 1
ATOM 689 C C . GLU A 1 96 ? -5.322 5.568 -2.173 1.00 71.94 96 GLU A C 1
ATOM 691 O O . GLU A 1 96 ? -5.655 5.009 -1.129 1.00 71.94 96 GLU A O 1
ATOM 696 N N . ASP A 1 97 ? -4.976 6.860 -2.197 1.00 71.38 97 ASP A N 1
ATOM 697 C CA . ASP A 1 97 ? -4.794 7.677 -0.989 1.00 71.38 97 ASP A CA 1
ATOM 698 C C . ASP A 1 97 ? -6.134 8.158 -0.403 1.00 71.38 97 ASP A C 1
ATOM 700 O O . ASP A 1 97 ? -6.545 9.314 -0.510 1.00 71.38 97 ASP A O 1
ATOM 704 N N . ARG A 1 98 ? -6.901 7.219 0.157 1.00 69.69 98 ARG A N 1
ATOM 705 C CA . ARG A 1 98 ? -8.219 7.483 0.749 1.00 69.69 98 ARG A CA 1
ATOM 706 C C . ARG A 1 98 ? -8.267 7.016 2.192 1.00 69.69 98 ARG A C 1
ATOM 708 O O . ARG A 1 98 ? -8.365 5.820 2.478 1.00 69.69 98 ARG A O 1
ATOM 715 N N . THR A 1 99 ? -8.305 7.981 3.103 1.00 70.25 99 THR A N 1
ATOM 716 C CA . THR A 1 99 ? -8.301 7.752 4.549 1.00 70.25 99 THR A CA 1
ATOM 717 C C . THR A 1 99 ? -9.714 7.686 5.145 1.00 70.25 99 THR A C 1
ATOM 719 O O . THR A 1 99 ? -10.698 8.140 4.558 1.00 70.25 99 THR A O 1
ATOM 722 N N . SER A 1 100 ? -9.838 7.043 6.311 1.00 69.12 100 SER A N 1
ATOM 723 C CA . SER A 1 100 ? -11.077 7.010 7.100 1.00 69.12 100 SER A CA 1
ATOM 724 C C . SER A 1 100 ? -10.768 6.837 8.589 1.00 69.12 100 SER A C 1
ATOM 726 O O . SER A 1 100 ? -9.827 6.137 8.948 1.00 69.12 100 SER A O 1
ATOM 728 N N . ASP A 1 101 ? -11.619 7.381 9.448 1.00 71.25 101 ASP A N 1
ATOM 729 C CA . ASP A 1 101 ? -11.599 7.301 10.918 1.00 71.25 101 ASP A CA 1
ATOM 730 C C . ASP A 1 101 ? -12.408 6.105 11.471 1.00 71.25 101 ASP A C 1
ATOM 732 O O . ASP A 1 101 ? -12.682 5.989 12.667 1.00 71.25 101 ASP A O 1
ATOM 736 N N . VAL A 1 102 ? -12.833 5.181 10.602 1.00 74.56 102 VAL A N 1
ATOM 737 C CA . VAL A 1 102 ? -13.812 4.151 10.980 1.00 74.56 102 VAL A CA 1
ATOM 738 C C . VAL A 1 102 ? -13.260 3.181 12.023 1.00 74.56 102 VAL A C 1
ATOM 740 O O . VAL A 1 102 ? -14.022 2.703 12.861 1.00 74.56 102 VAL A O 1
ATOM 743 N N . VAL A 1 103 ? -11.956 2.892 12.005 1.00 73.38 103 VAL A N 1
ATOM 744 C CA . VAL A 1 103 ? -11.332 2.004 13.000 1.00 73.38 103 VAL A CA 1
ATOM 745 C C . VAL A 1 103 ? -11.578 2.527 14.412 1.00 73.38 103 VAL A C 1
ATOM 747 O O . VAL A 1 103 ? -12.057 1.776 15.262 1.00 73.38 103 VAL A O 1
ATOM 750 N N . GLU A 1 104 ? -11.339 3.816 14.637 1.00 77.75 104 GLU A N 1
ATOM 751 C CA . GLU A 1 104 ? -11.564 4.450 15.930 1.00 77.75 104 GLU A CA 1
ATOM 752 C C . GLU A 1 104 ? -13.046 4.464 16.292 1.00 77.75 104 GLU A C 1
ATOM 754 O O . GLU A 1 104 ? -13.421 3.968 17.353 1.00 77.75 104 GLU A O 1
ATOM 759 N N . ARG A 1 105 ? -13.919 4.889 15.374 1.00 75.12 105 ARG A N 1
ATOM 760 C CA . ARG A 1 105 ? -15.367 4.924 15.641 1.00 75.12 105 ARG A CA 1
ATOM 761 C C . ARG A 1 105 ? -15.987 3.557 15.925 1.00 75.12 105 ARG A C 1
ATOM 763 O O . ARG A 1 105 ? -17.005 3.469 16.607 1.00 75.12 105 ARG A O 1
ATOM 770 N N . VAL A 1 106 ? -15.445 2.485 15.346 1.00 77.56 106 VAL A N 1
ATOM 771 C CA . VAL A 1 106 ? -15.989 1.128 15.508 1.00 77.56 106 VAL A CA 1
ATOM 772 C C . VAL A 1 106 ? -15.408 0.425 16.720 1.00 77.56 106 VAL A C 1
ATOM 774 O O . VAL A 1 106 ? -16.137 -0.305 17.387 1.00 77.56 106 VAL A O 1
ATOM 777 N N . THR A 1 107 ? -14.118 0.615 16.989 1.00 79.69 107 THR A N 1
ATOM 778 C CA . THR A 1 107 ? -13.404 -0.139 18.027 1.00 79.69 107 THR A CA 1
ATOM 779 C C . THR A 1 107 ? -13.169 0.656 19.309 1.00 79.69 107 THR A C 1
ATOM 781 O O . THR A 1 107 ? -12.764 0.070 20.311 1.00 79.69 107 THR A O 1
ATOM 784 N N . GLY A 1 108 ? -13.400 1.973 19.290 1.00 79.75 108 GLY A N 1
ATOM 785 C CA . GLY A 1 108 ? -13.061 2.894 20.377 1.00 79.75 108 GLY A CA 1
ATOM 786 C C . GLY A 1 108 ? -11.554 3.082 20.574 1.00 79.75 108 GLY A C 1
ATOM 787 O O . GLY A 1 108 ? -11.133 3.599 21.603 1.00 79.75 108 GLY A O 1
ATOM 788 N N . ARG A 1 109 ? -10.727 2.602 19.637 1.00 76.75 109 ARG A N 1
ATOM 789 C CA . ARG A 1 109 ? -9.264 2.641 19.710 1.00 76.75 109 ARG A CA 1
ATOM 790 C C . ARG A 1 109 ? -8.693 3.173 18.406 1.00 76.75 109 ARG A C 1
ATOM 792 O O . ARG A 1 109 ? -9.121 2.752 17.331 1.00 76.75 109 ARG A O 1
ATOM 799 N N . ALA A 1 110 ? -7.686 4.033 18.509 1.00 76.12 110 ALA A N 1
ATOM 800 C CA . ALA A 1 110 ? -6.957 4.521 17.348 1.00 76.12 110 ALA A CA 1
ATOM 801 C C . ALA A 1 110 ? -6.365 3.353 16.523 1.00 76.12 110 ALA A C 1
ATOM 803 O O . ALA A 1 110 ? -5.946 2.334 17.097 1.00 76.12 110 ALA A O 1
ATOM 804 N N . PRO A 1 111 ? -6.320 3.469 15.182 1.00 72.25 111 PRO A N 1
ATOM 805 C CA . PRO A 1 111 ? -5.658 2.485 14.339 1.00 72.25 111 PRO A CA 1
ATOM 806 C C . PRO A 1 111 ? -4.171 2.368 14.694 1.00 72.25 111 PRO A C 1
ATOM 808 O O . PRO A 1 111 ? -3.510 3.330 15.077 1.00 72.25 111 PRO A O 1
ATOM 811 N N . ARG A 1 112 ? -3.624 1.155 14.560 1.00 79.81 112 ARG A N 1
ATOM 812 C CA . ARG A 1 112 ? -2.194 0.919 14.780 1.00 79.81 112 ARG A CA 1
ATOM 813 C C . ARG A 1 112 ? -1.384 1.605 13.676 1.00 79.81 112 ARG A C 1
ATOM 815 O O . ARG A 1 112 ? -1.676 1.403 12.502 1.00 79.81 112 ARG A O 1
ATOM 822 N N . THR A 1 113 ? -0.319 2.306 14.056 1.00 82.62 113 THR A N 1
ATOM 823 C CA . THR A 1 113 ? 0.640 2.888 13.106 1.00 82.62 113 THR A CA 1
ATOM 824 C C . THR A 1 113 ? 1.433 1.811 12.359 1.00 82.62 113 THR A C 1
ATOM 826 O O . THR A 1 113 ? 1.614 0.687 12.850 1.00 82.62 113 THR A O 1
ATOM 829 N N . PHE A 1 114 ? 1.971 2.158 11.188 1.00 79.94 114 PHE A N 1
ATOM 830 C CA . PHE A 1 114 ? 2.829 1.252 10.426 1.00 79.94 114 PHE A CA 1
ATOM 831 C C . PHE A 1 114 ? 4.078 0.844 11.222 1.00 79.94 114 PHE A C 1
ATOM 833 O O . PHE A 1 114 ? 4.408 -0.339 11.306 1.00 79.94 114 PHE A O 1
ATOM 840 N N . ALA A 1 115 ? 4.708 1.792 11.920 1.00 81.44 115 ALA A N 1
ATOM 841 C CA . ALA A 1 115 ? 5.871 1.527 12.768 1.00 81.44 115 ALA A CA 1
ATOM 842 C C . ALA A 1 115 ? 5.596 0.471 13.854 1.00 81.44 115 ALA A C 1
ATOM 844 O O . ALA A 1 115 ? 6.380 -0.462 14.033 1.00 81.44 115 ALA A O 1
ATOM 845 N N . ALA A 1 116 ? 4.457 0.584 14.546 1.00 82.56 116 ALA A N 1
ATOM 846 C CA . ALA A 1 116 ? 4.059 -0.385 15.563 1.00 82.56 116 ALA A CA 1
ATOM 847 C C . ALA A 1 116 ? 3.741 -1.760 14.952 1.00 82.56 116 ALA A C 1
ATOM 849 O O . ALA A 1 116 ? 4.002 -2.791 15.573 1.00 82.56 116 ALA A O 1
ATOM 850 N N . HIS A 1 117 ? 3.203 -1.799 13.728 1.00 84.69 117 HIS A N 1
ATOM 851 C CA . HIS A 1 117 ? 2.999 -3.053 13.005 1.00 84.69 117 HIS A CA 1
ATOM 852 C C . HIS A 1 117 ? 4.326 -3.752 12.672 1.00 84.69 117 HIS A C 1
ATOM 854 O O . HIS A 1 117 ? 4.464 -4.944 12.954 1.00 84.69 117 HIS A O 1
ATOM 860 N N . VAL A 1 118 ? 5.304 -3.019 12.129 1.00 85.38 118 VAL A N 1
ATOM 861 C CA . VAL A 1 118 ? 6.632 -3.557 11.787 1.00 85.38 118 VAL A CA 1
ATOM 862 C C . VAL A 1 118 ? 7.344 -4.081 13.034 1.00 85.38 118 VAL A C 1
ATOM 864 O O . VAL A 1 118 ? 7.806 -5.219 13.032 1.00 85.38 118 VAL A O 1
ATOM 867 N N . ALA A 1 119 ? 7.369 -3.311 14.127 1.00 83.06 119 ALA A N 1
ATOM 868 C CA . ALA A 1 119 ? 8.002 -3.737 15.377 1.00 83.06 119 ALA A CA 1
ATOM 869 C C . ALA A 1 119 ? 7.392 -5.044 15.922 1.00 83.06 119 ALA A C 1
ATOM 871 O O . ALA A 1 119 ? 8.113 -5.975 16.280 1.00 83.06 119 ALA A O 1
ATOM 872 N N . ALA A 1 120 ? 6.059 -5.159 15.906 1.00 82.94 120 ALA A N 1
ATOM 873 C CA . ALA A 1 120 ? 5.363 -6.375 16.322 1.00 82.94 120 ALA A CA 1
ATOM 874 C C . ALA A 1 120 ? 5.604 -7.568 15.378 1.00 82.94 120 ALA A C 1
ATOM 876 O O . ALA A 1 120 ? 5.490 -8.724 15.790 1.00 82.94 120 ALA A O 1
ATOM 877 N N . HIS A 1 121 ? 5.889 -7.326 14.096 1.00 87.50 121 HIS A N 1
ATOM 878 C CA . HIS A 1 121 ? 6.280 -8.382 13.166 1.00 87.50 121 HIS A CA 1
ATOM 879 C C . HIS A 1 121 ? 7.705 -8.877 13.439 1.00 87.50 121 HIS A C 1
ATOM 881 O O . HIS A 1 121 ? 7.892 -10.085 13.561 1.00 87.50 121 HIS A O 1
ATOM 887 N N . LEU A 1 122 ? 8.669 -7.968 13.622 1.00 86.56 122 LEU A N 1
ATOM 888 C CA . LEU A 1 122 ? 10.058 -8.316 13.950 1.00 86.56 122 LEU A CA 1
ATOM 889 C C . LEU A 1 122 ? 10.138 -9.167 15.222 1.00 86.56 122 LEU A C 1
ATOM 891 O O . LEU A 1 122 ? 10.743 -10.236 15.196 1.00 86.56 122 LEU A O 1
ATOM 895 N N . ALA A 1 123 ? 9.431 -8.763 16.282 1.00 82.81 123 ALA A N 1
ATOM 896 C CA . ALA A 1 123 ? 9.392 -9.509 17.538 1.00 82.81 123 ALA A CA 1
ATOM 897 C C . ALA A 1 123 ? 8.882 -10.952 17.355 1.00 82.81 123 ALA A C 1
ATOM 899 O O . ALA A 1 123 ? 9.487 -11.893 17.862 1.00 82.81 123 ALA A O 1
ATOM 900 N N . ARG A 1 124 ? 7.803 -11.149 16.581 1.00 86.31 124 ARG A N 1
ATOM 901 C CA . ARG A 1 124 ? 7.266 -12.491 16.273 1.00 86.31 124 ARG A CA 1
ATOM 902 C C . ARG A 1 124 ? 8.209 -13.329 15.413 1.00 86.31 124 ARG A C 1
ATOM 904 O O . ARG A 1 124 ? 8.192 -14.548 15.520 1.00 86.31 124 ARG A O 1
ATOM 911 N N . ALA A 1 125 ? 9.012 -12.684 14.571 1.00 82.50 125 ALA A N 1
ATOM 912 C CA . ALA A 1 125 ? 10.025 -13.328 13.745 1.00 82.50 125 ALA A CA 1
ATOM 913 C C . ALA A 1 125 ? 11.356 -13.563 14.490 1.00 82.50 125 ALA A C 1
ATOM 915 O O . ALA A 1 125 ? 12.330 -13.959 13.855 1.00 82.50 125 ALA A O 1
ATOM 916 N N . GLY A 1 126 ? 11.441 -13.277 15.797 1.00 81.19 126 GLY A N 1
ATOM 917 C CA . GLY A 1 126 ? 12.669 -13.425 16.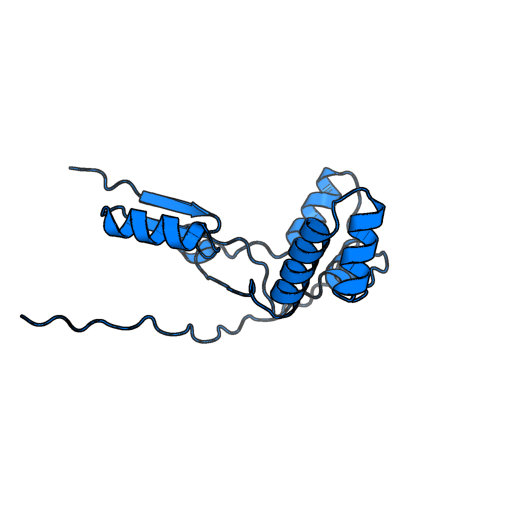590 1.00 81.19 126 GLY A CA 1
ATOM 918 C C . GLY A 1 126 ? 13.748 -12.375 16.300 1.00 81.19 126 GLY A C 1
ATOM 919 O O . GLY A 1 126 ? 14.902 -12.562 16.672 1.00 81.19 126 GLY A O 1
ATOM 920 N N . HIS A 1 127 ? 13.393 -11.275 15.635 1.00 78.88 127 HIS A N 1
ATOM 921 C CA . HIS A 1 127 ? 14.302 -10.176 15.320 1.00 78.88 127 HIS A CA 1
ATOM 922 C C . HIS A 1 127 ? 14.082 -9.013 16.294 1.00 78.88 127 HIS A C 1
ATOM 924 O O . HIS A 1 127 ? 12.948 -8.593 16.533 1.00 78.88 127 HIS A O 1
ATOM 930 N N . ALA A 1 128 ? 15.165 -8.458 16.839 1.00 72.94 128 ALA A N 1
ATOM 931 C CA . ALA A 1 128 ? 15.077 -7.279 17.693 1.00 72.94 128 ALA A CA 1
ATOM 932 C C . ALA A 1 128 ? 14.755 -6.035 16.848 1.00 72.94 128 ALA A C 1
ATOM 934 O O . ALA A 1 128 ? 15.426 -5.762 15.852 1.00 72.94 128 ALA A O 1
ATOM 935 N N . ALA A 1 129 ? 13.737 -5.272 17.251 1.00 69.06 129 ALA A N 1
ATOM 936 C CA . ALA A 1 129 ? 13.546 -3.919 16.741 1.00 69.06 129 ALA A CA 1
ATOM 937 C C . ALA A 1 129 ? 14.594 -2.990 17.370 1.00 69.06 129 ALA A C 1
ATOM 939 O O . ALA A 1 129 ? 14.960 -3.156 18.536 1.00 69.06 129 ALA A O 1
ATOM 940 N N . HIS A 1 130 ? 15.065 -2.002 16.614 1.00 68.94 130 HIS A N 1
ATOM 941 C CA . HIS A 1 130 ? 15.935 -0.974 17.172 1.00 68.94 130 HIS A CA 1
ATOM 942 C C . HIS A 1 130 ? 15.102 -0.031 18.063 1.00 68.94 130 HIS A C 1
ATOM 944 O O . HIS A 1 130 ? 13.971 0.296 17.682 1.00 68.94 130 HIS A O 1
ATOM 950 N N . PRO A 1 131 ? 15.599 0.406 19.239 1.00 53.19 131 PRO A N 1
ATOM 951 C CA . PRO A 1 131 ? 14.870 1.347 20.079 1.00 53.19 131 PRO A CA 1
ATOM 952 C C . PRO A 1 131 ? 14.678 2.662 19.317 1.00 53.19 131 PRO A C 1
ATOM 954 O O . PRO A 1 131 ? 15.604 3.447 19.136 1.00 53.19 131 PRO A O 1
ATOM 957 N N . ALA A 1 132 ? 13.459 2.893 18.835 1.00 47.84 132 ALA A N 1
ATOM 958 C CA . ALA A 1 132 ? 13.088 4.153 18.218 1.00 47.84 132 ALA A CA 1
ATOM 959 C C . ALA A 1 132 ? 12.941 5.216 19.317 1.00 47.84 132 ALA A C 1
ATOM 961 O O . ALA A 1 132 ? 12.100 5.079 20.204 1.00 47.84 132 ALA A O 1
ATOM 962 N N . GLN A 1 133 ? 13.735 6.285 19.246 1.00 41.34 133 GLN A N 1
ATOM 963 C CA . GLN A 1 133 ? 13.525 7.494 20.042 1.00 41.34 133 GLN A CA 1
ATOM 964 C C . GLN A 1 133 ? 12.157 8.083 19.666 1.00 41.34 133 GLN A C 1
ATOM 966 O O . GLN A 1 133 ? 11.908 8.423 18.508 1.00 41.34 133 GLN A O 1
ATOM 971 N N . ALA A 1 134 ? 11.235 8.105 20.627 1.00 32.50 134 ALA A N 1
ATOM 972 C CA . ALA A 1 134 ? 9.855 8.507 20.410 1.00 32.50 134 ALA A CA 1
ATOM 973 C C . ALA A 1 134 ? 9.752 10.035 20.295 1.00 32.50 134 ALA A C 1
ATOM 975 O O . ALA A 1 134 ? 9.899 10.745 21.286 1.00 32.50 134 ALA A O 1
ATOM 976 N N . ALA A 1 135 ? 9.448 10.533 19.100 1.00 34.25 135 ALA A N 1
ATOM 977 C CA . ALA A 1 135 ? 8.798 11.825 18.936 1.00 34.25 135 ALA A CA 1
ATOM 978 C C . ALA A 1 135 ? 7.326 11.554 18.602 1.00 34.25 135 ALA A C 1
ATOM 980 O O . ALA A 1 135 ? 7.030 10.866 17.626 1.00 34.25 135 ALA A O 1
ATOM 981 N N . HIS A 1 136 ? 6.418 12.045 19.446 1.00 30.72 136 HIS A N 1
ATOM 982 C CA . HIS A 1 136 ? 4.977 12.068 19.199 1.00 30.72 136 HIS A CA 1
ATOM 983 C C . HIS A 1 136 ? 4.637 13.306 18.356 1.00 30.72 136 HIS A C 1
ATOM 985 O O . HIS A 1 136 ? 4.850 14.413 18.850 1.00 30.72 136 HIS A O 1
ATOM 991 N N . PRO A 1 137 ? 4.060 13.174 17.150 1.00 34.91 137 PRO A N 1
ATOM 992 C CA . PRO A 1 137 ? 3.354 14.272 16.513 1.00 34.91 137 PRO A CA 1
ATOM 993 C C . PRO A 1 137 ? 1.855 14.160 16.804 1.00 34.91 137 PRO A C 1
ATOM 995 O O . PRO A 1 137 ? 1.247 13.093 16.706 1.00 34.91 137 PRO A O 1
ATOM 998 N N . THR A 1 138 ? 1.270 15.286 17.189 1.00 30.50 138 THR A N 1
ATOM 999 C CA . THR A 1 138 ? -0.163 15.472 17.398 1.00 30.50 138 THR A CA 1
ATOM 1000 C C . THR A 1 138 ? -0.873 15.491 16.044 1.00 30.50 138 THR A C 1
ATOM 1002 O O . THR A 1 138 ? -0.517 16.272 15.163 1.00 30.50 138 THR A O 1
ATOM 1005 N N . TYR A 1 139 ? -1.884 14.641 15.881 1.00 38.38 139 TYR A N 1
ATOM 1006 C CA . TYR A 1 139 ? -2.751 14.618 14.704 1.00 38.38 139 TYR A CA 1
ATOM 1007 C C . TYR A 1 139 ? -3.664 15.853 14.675 1.00 38.38 139 TYR A C 1
ATOM 1009 O O . TYR A 1 139 ? -4.332 16.157 15.663 1.00 38.38 139 TYR A O 1
ATOM 1017 N N . THR A 1 140 ? -3.726 16.532 13.527 1.00 30.14 140 THR A N 1
ATOM 1018 C CA . THR A 1 140 ? -4.761 17.532 13.228 1.00 30.14 140 THR A CA 1
ATOM 1019 C C . THR A 1 140 ? -5.640 16.973 12.117 1.00 30.14 140 THR A C 1
ATOM 1021 O O . THR A 1 140 ? -5.165 16.752 11.005 1.00 30.14 140 THR A O 1
ATOM 1024 N N . ALA A 1 141 ? -6.916 16.725 12.409 1.00 30.11 141 ALA A N 1
ATOM 1025 C CA . ALA A 1 141 ? -7.867 16.260 11.406 1.00 30.11 141 ALA A CA 1
ATOM 1026 C C . ALA A 1 141 ? -8.069 17.319 10.315 1.00 30.11 141 ALA A C 1
ATOM 1028 O O . ALA A 1 141 ? -8.392 18.469 10.617 1.00 30.11 141 ALA A O 1
ATOM 1029 N N . HIS A 1 142 ? -7.932 16.928 9.047 1.00 26.05 142 HIS A N 1
ATOM 1030 C CA . HIS A 1 142 ? -8.414 17.735 7.929 1.00 26.05 142 HIS A CA 1
ATOM 1031 C C . HIS A 1 142 ? -9.888 17.417 7.633 1.00 26.05 142 HIS A C 1
ATOM 1033 O O . HIS A 1 142 ? -10.293 16.253 7.711 1.00 26.05 142 HIS A O 1
ATOM 1039 N N . PRO A 1 143 ? -10.708 18.439 7.319 1.00 29.00 143 PRO A N 1
ATOM 1040 C CA . PRO A 1 143 ? -12.139 18.270 7.127 1.00 29.00 143 PRO A CA 1
ATOM 1041 C C . PRO A 1 143 ? -12.409 17.382 5.911 1.00 29.00 143 PRO A C 1
ATOM 1043 O O . PRO A 1 143 ? -11.919 17.617 4.807 1.00 29.00 143 PRO A O 1
ATOM 1046 N N . THR A 1 144 ? -13.193 16.336 6.140 1.00 37.22 144 THR A N 1
ATOM 1047 C CA . THR A 1 144 ? -13.645 15.399 5.118 1.00 37.22 144 THR A CA 1
ATOM 1048 C C . THR A 1 144 ? -14.528 16.106 4.091 1.00 37.22 144 THR A C 1
ATOM 1050 O O . THR A 1 144 ? -15.380 16.928 4.424 1.00 37.22 144 THR A O 1
ATOM 1053 N N . HIS A 1 145 ? -14.328 15.758 2.820 1.00 30.77 145 HIS A N 1
ATOM 1054 C CA . HIS A 1 145 ? -15.190 16.164 1.718 1.00 30.77 145 HIS A CA 1
ATOM 1055 C C . HIS A 1 145 ? -16.631 15.725 2.020 1.00 30.77 145 HIS A C 1
ATOM 1057 O O . HIS A 1 145 ? -16.918 14.529 2.117 1.00 30.77 145 HIS A O 1
ATOM 1063 N N . ALA A 1 146 ? -17.528 16.698 2.187 1.00 28.23 146 ALA A N 1
ATOM 1064 C CA . ALA A 1 146 ? -18.947 16.469 2.416 1.00 28.23 146 ALA A CA 1
ATOM 1065 C C . ALA A 1 146 ? -19.537 15.584 1.305 1.00 28.23 146 ALA A C 1
ATOM 1067 O O . ALA A 1 146 ? -19.290 15.811 0.116 1.00 28.23 146 ALA A O 1
ATOM 1068 N N . ALA A 1 147 ? -20.310 14.572 1.702 1.00 29.94 147 ALA A N 1
ATOM 1069 C CA . ALA A 1 147 ? -21.178 13.836 0.793 1.00 29.94 147 ALA A CA 1
ATOM 1070 C C . ALA A 1 147 ? -22.304 14.767 0.294 1.00 29.94 147 ALA A C 1
ATOM 1072 O O . ALA A 1 147 ? -22.767 15.607 1.069 1.00 29.94 147 ALA A O 1
ATOM 1073 N N . PRO A 1 148 ? -22.767 14.637 -0.963 1.00 29.56 148 PRO A N 1
ATOM 1074 C CA . PRO A 1 148 ? -23.865 15.451 -1.470 1.00 29.56 148 PRO A CA 1
ATOM 1075 C C . PRO A 1 148 ? -25.153 15.141 -0.697 1.00 29.56 148 PRO A C 1
ATOM 1077 O O . PRO A 1 148 ? -25.646 14.012 -0.702 1.00 29.56 148 PRO A O 1
ATOM 1080 N N . THR A 1 149 ? -25.693 16.156 -0.027 1.00 31.92 149 THR A N 1
ATOM 1081 C CA . THR A 1 149 ? -27.026 16.136 0.572 1.00 31.92 149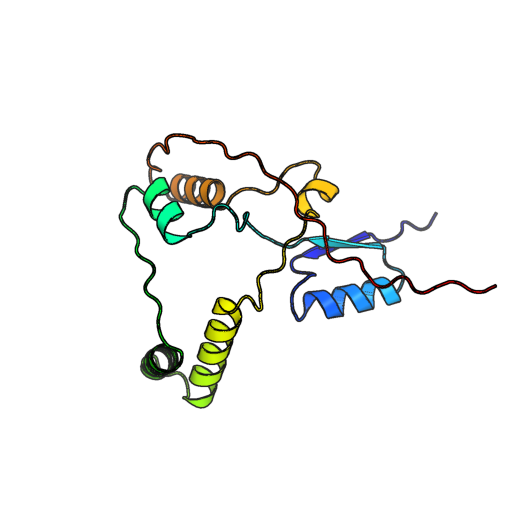 THR A CA 1
ATOM 1082 C C . THR A 1 149 ? -28.061 16.109 -0.550 1.00 31.92 149 THR A C 1
ATOM 1084 O O . THR A 1 149 ? -28.129 17.009 -1.383 1.00 31.92 149 THR A O 1
ATOM 1087 N N . THR A 1 150 ? -28.869 15.052 -0.603 1.00 31.12 150 THR A N 1
ATOM 1088 C CA . THR A 1 150 ? -30.095 15.064 -1.413 1.00 31.12 150 THR A CA 1
ATOM 1089 C C . THR A 1 150 ? -31.183 15.712 -0.555 1.00 31.12 150 THR A C 1
ATOM 1091 O O . THR A 1 150 ? -31.373 15.253 0.572 1.00 31.12 150 THR A O 1
ATOM 1094 N N . PRO A 1 151 ? -31.867 16.779 -1.003 1.00 34.50 151 PRO A N 1
ATOM 1095 C CA . PRO A 1 151 ? -32.957 17.353 -0.231 1.00 34.50 151 PRO A CA 1
ATOM 1096 C C . PRO A 1 151 ? -34.195 16.452 -0.320 1.00 34.50 151 PRO A C 1
ATOM 1098 O O . PRO A 1 151 ? -34.675 16.153 -1.414 1.00 34.50 151 PRO A O 1
ATOM 1101 N N . GLU A 1 152 ? -34.715 16.047 0.839 1.00 33.34 152 GLU A N 1
ATOM 1102 C CA . GLU A 1 152 ? -36.098 15.594 0.989 1.00 33.34 152 GLU A CA 1
ATOM 1103 C C . GLU A 1 152 ? -37.048 16.700 0.500 1.00 33.34 152 GLU A C 1
ATOM 1105 O O . GLU A 1 152 ? -36.906 17.870 0.869 1.00 33.34 152 GLU A O 1
ATOM 1110 N N . ARG A 1 153 ? -38.046 16.333 -0.307 1.00 34.41 153 ARG A N 1
ATOM 1111 C CA . ARG A 1 153 ? -39.306 17.076 -0.381 1.00 34.41 153 ARG A CA 1
ATOM 1112 C C . ARG A 1 153 ? -40.453 16.134 -0.042 1.00 34.41 153 ARG A C 1
ATOM 1114 O O . ARG A 1 153 ? -40.470 14.994 -0.500 1.00 34.41 153 ARG A O 1
ATOM 1121 N N . LEU A 1 154 ? -41.324 16.695 0.793 1.00 36.91 154 LEU A N 1
ATOM 1122 C CA . LEU A 1 154 ? -42.656 16.260 1.208 1.00 36.91 154 LEU A CA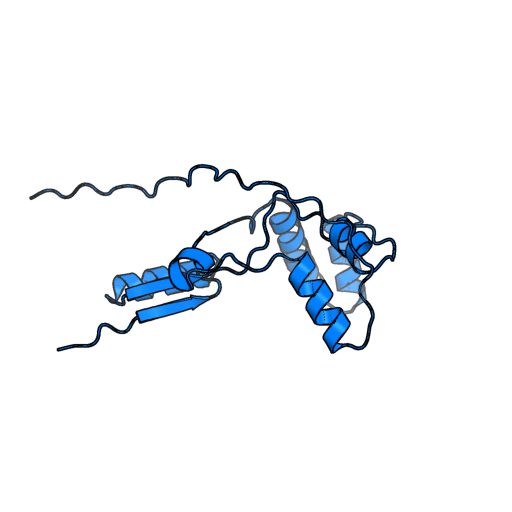 1
ATOM 1123 C C . LEU A 1 154 ? -43.538 15.827 0.034 1.00 36.91 154 LEU A C 1
ATOM 1125 O O . LEU A 1 154 ? -43.407 16.449 -1.047 1.00 36.91 154 LEU A O 1
#

pLDDT: mean 72.25, std 20.48, range [26.05, 97.56]

Radius of gyration: 20.36 Å; chains: 1; bounding box: 62×32×42 Å

Sequence (154 aa):
MSTATRVLVTGGTGTTGRRVTARLVAAGHAVRVASRHPDPAVDDVAATLTRVTGRTVRHRAVSREAMRDRLTATGLPEPFADLLAGMDEAIAGGAEDRTSDVVERVTGRAPRTFAAHVAAHLARAGHAAHPAQAAHPTYTAHPTHAAPTTPERL

Foldseek 3Di:
DDDQAEAEQEVLVDPVNVVVQVVCVVVVGNYAYHYADADPVPDPVQVLCCQFQVDRGDDDDDALVRQLVVVVVVVDDSVVSSVVSVVVVVVVVVVPVDDDQRCCVPVVDGHDHPSNVVCVVCVVVVHHTDPRDDDDDDDDDDDDDDDDDDDDDD